Protein AF-A0A6M3J043-F1 (afdb_monomer_lite)

Sequence (141 aa):
MNHYVPLTMHSKKPVAVPRKKERVNFDDLYAERAALMDKMSITELRACREDLKSWIDNINDLSREQDIKPERKKYLSGLRKMVLNLLAYSKTRIREINKQVYCGTTTNQAIEFVRIAAEVLPHNTYQEIMGRVINRDDRTD

Foldseek 3Di:
DDDDDDDDPPPPDPDPDPPPDPDDDLVVVLVVVLVVLVPDDLVRLVVVLVVLVVVLVVLVVVLPDPPDDPVNNVVSVSVNVSSVVSNVSSVVSSVVVCCCQQPNDPDNVVNVCLVVCCVPPDPVVSCVVVVNDPPPPPDDD

pLDDT: mean 77.88, std 19.52, range [36.5, 97.31]

Radius of gyration: 30.69 Å; chains: 1; bounding box: 49×34×129 Å

Secondary structure (DSSP, 8-state):
--------------------PPPP-HHHHHHHHHHHHTT--HHHHHHHHHHHHHHHHHHHHHHH-TT--HHHHHHHHHHHHHHHHHHHHHHHHHHHHHHHHHH-SSS-HHHHHHHHHHHHS-HHHHHHHTT----TTS---

Organism: NCBI:txid1070528

Structure (mmCIF, N/CA/C/O backbone):
data_AF-A0A6M3J043-F1
#
_entry.id   AF-A0A6M3J043-F1
#
loop_
_atom_site.group_PDB
_atom_site.id
_atom_site.type_symbol
_atom_site.label_atom_id
_atom_site.label_alt_id
_atom_site.label_comp_id
_atom_site.label_asym_id
_atom_site.label_entity_id
_atom_site.label_seq_id
_atom_site.pdbx_PDB_ins_code
_atom_site.Cartn_x
_atom_site.Cartn_y
_atom_site.Cartn_z
_atom_site.occupancy
_atom_site.B_iso_or_equiv
_atom_site.auth_seq_id
_atom_site.auth_comp_id
_atom_site.auth_asym_id
_atom_site.auth_atom_id
_atom_site.pdbx_PDB_model_num
ATOM 1 N N . MET A 1 1 ? 12.940 -12.365 -78.844 1.00 39.31 1 MET A N 1
ATOM 2 C CA . MET A 1 1 ? 12.377 -11.203 -78.125 1.00 39.31 1 MET A CA 1
ATOM 3 C C . MET A 1 1 ? 11.190 -11.693 -77.312 1.00 39.31 1 MET A C 1
ATOM 5 O O . MET A 1 1 ? 10.336 -12.310 -77.920 1.00 39.31 1 MET A O 1
ATOM 9 N N . ASN A 1 2 ? 11.197 -11.429 -75.996 1.00 38.28 2 ASN A N 1
ATOM 10 C CA . ASN A 1 2 ? 10.034 -11.164 -75.122 1.00 38.28 2 ASN A CA 1
ATOM 11 C C . ASN A 1 2 ? 8.867 -12.185 -75.083 1.00 38.28 2 ASN A C 1
ATOM 13 O O . ASN A 1 2 ? 8.262 -12.467 -76.100 1.00 38.28 2 ASN A O 1
ATOM 17 N N . HIS A 1 3 ? 8.392 -12.723 -73.957 1.00 36.50 3 HIS A N 1
ATOM 18 C CA . HIS A 1 3 ? 8.689 -12.527 -72.540 1.00 36.50 3 HIS A CA 1
ATOM 19 C C . HIS A 1 3 ? 8.355 -13.813 -71.768 1.00 36.50 3 HIS A C 1
ATOM 21 O O . HIS A 1 3 ? 7.308 -14.426 -71.956 1.00 36.50 3 HIS A O 1
ATOM 27 N N . TYR A 1 4 ? 9.250 -14.160 -70.854 1.00 38.34 4 TYR A N 1
ATOM 28 C CA . TYR A 1 4 ? 9.025 -15.047 -69.721 1.00 38.34 4 TYR A CA 1
ATOM 29 C C . TYR A 1 4 ? 8.378 -14.219 -68.602 1.00 38.34 4 TYR A C 1
ATOM 31 O O . TYR A 1 4 ? 8.951 -13.180 -68.301 1.00 38.34 4 TYR A O 1
ATOM 39 N N . VAL A 1 5 ? 7.267 -14.658 -67.990 1.00 41.44 5 VAL A N 1
ATOM 40 C CA . VAL A 1 5 ? 7.036 -14.673 -66.522 1.00 41.44 5 VAL A CA 1
ATOM 41 C C . VAL A 1 5 ? 5.868 -15.640 -66.221 1.00 41.44 5 VAL A C 1
ATOM 43 O O . VAL A 1 5 ? 4.749 -15.388 -66.667 1.00 41.44 5 VAL A O 1
ATOM 46 N N . PRO A 1 6 ? 6.079 -16.724 -65.452 1.00 41.50 6 PRO A N 1
ATOM 47 C CA . PRO A 1 6 ? 5.005 -17.567 -64.939 1.00 41.50 6 PRO A CA 1
ATOM 48 C C . PRO A 1 6 ? 4.277 -16.904 -63.761 1.00 41.50 6 PRO A C 1
ATOM 50 O O . PRO A 1 6 ? 4.894 -16.300 -62.884 1.00 41.50 6 PRO A O 1
ATOM 53 N N . LEU A 1 7 ? 2.958 -17.099 -63.713 1.00 42.50 7 LEU A N 1
ATOM 54 C CA . LEU A 1 7 ? 2.098 -16.831 -62.562 1.00 42.50 7 LEU A CA 1
ATOM 55 C C . LEU A 1 7 ? 2.531 -17.678 -61.355 1.00 42.50 7 LEU A C 1
ATOM 57 O O . LEU A 1 7 ? 2.131 -18.831 -61.219 1.00 42.50 7 LEU A O 1
ATOM 61 N N . THR A 1 8 ? 3.283 -17.090 -60.428 1.00 39.59 8 THR A N 1
ATOM 62 C CA . THR A 1 8 ? 3.316 -17.555 -59.038 1.00 39.59 8 THR A CA 1
ATOM 63 C C . THR A 1 8 ? 2.587 -16.542 -58.168 1.00 39.59 8 THR A C 1
ATOM 65 O O . THR A 1 8 ? 3.145 -15.570 -57.661 1.00 39.59 8 THR A O 1
ATOM 68 N N . MET A 1 9 ? 1.287 -16.782 -57.978 1.00 44.47 9 MET A N 1
ATOM 69 C CA . MET A 1 9 ? 0.526 -16.163 -56.897 1.00 44.47 9 MET A CA 1
ATOM 70 C C . MET A 1 9 ? 0.997 -16.737 -55.558 1.00 44.47 9 MET A C 1
ATOM 72 O O . MET A 1 9 ? 0.334 -17.566 -54.939 1.00 44.47 9 MET A O 1
ATOM 76 N N . HIS A 1 10 ? 2.141 -16.269 -55.068 1.00 38.12 10 HIS A N 1
ATOM 77 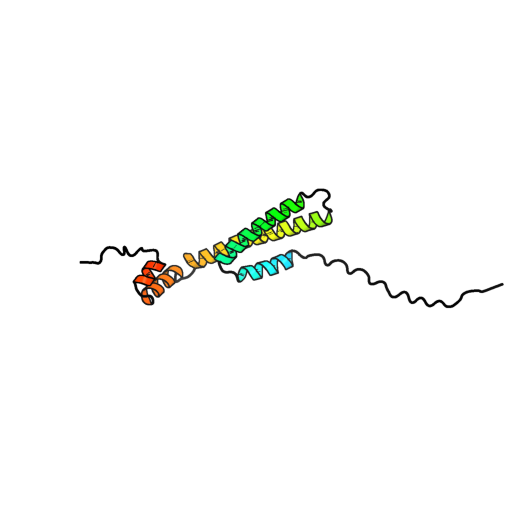C CA . HIS A 1 10 ? 2.402 -16.319 -53.639 1.00 38.12 10 HIS A CA 1
ATOM 78 C C . HIS A 1 10 ? 1.629 -15.175 -52.997 1.00 38.12 10 HIS A C 1
ATOM 80 O O . HIS A 1 10 ? 2.113 -14.050 -52.879 1.00 38.12 10 HIS A O 1
ATOM 86 N N . SER A 1 11 ? 0.393 -15.488 -52.600 1.00 44.19 11 SER A N 1
ATOM 87 C CA . SER A 1 11 ? -0.351 -14.723 -51.606 1.00 44.19 11 SER A CA 1
ATOM 88 C C . SER A 1 11 ? 0.530 -14.592 -50.365 1.00 44.19 11 SER A C 1
ATOM 90 O O . SER A 1 11 ? 0.613 -15.491 -49.524 1.00 44.19 11 SER A O 1
ATOM 92 N N . LYS A 1 12 ? 1.261 -13.478 -50.276 1.00 52.31 12 LYS A N 1
ATOM 93 C CA . LYS A 1 12 ? 1.876 -13.041 -49.032 1.00 52.31 12 LYS A CA 1
ATOM 94 C C . LYS A 1 12 ? 0.713 -12.672 -48.125 1.00 52.31 12 LYS A C 1
ATOM 96 O O . LYS A 1 12 ? 0.211 -11.552 -48.181 1.00 52.31 12 LYS A O 1
ATOM 101 N N . LYS A 1 13 ? 0.259 -13.635 -47.315 1.00 49.84 13 LYS A N 1
ATOM 102 C CA . LYS A 1 13 ? -0.559 -13.338 -46.138 1.00 49.84 13 LYS A CA 1
ATOM 103 C C . LYS A 1 13 ? 0.120 -12.168 -45.419 1.00 49.84 13 LYS A C 1
ATOM 105 O O . LYS A 1 13 ? 1.338 -12.241 -45.221 1.00 49.84 13 LYS A O 1
ATOM 110 N N . PRO A 1 14 ? -0.602 -11.094 -45.067 1.00 49.56 14 PRO A N 1
ATOM 111 C CA . PRO A 1 14 ? -0.014 -10.029 -44.279 1.00 49.56 14 PRO A CA 1
ATOM 112 C C . PRO A 1 14 ? 0.545 -10.660 -43.006 1.00 49.56 14 PRO A C 1
ATOM 114 O O . PRO A 1 14 ? -0.181 -11.283 -42.230 1.00 49.56 14 PRO A O 1
ATOM 117 N N . VAL A 1 15 ? 1.864 -10.563 -42.846 1.00 54.16 15 VAL A N 1
ATOM 118 C CA . VAL A 1 15 ? 2.550 -10.908 -41.605 1.00 54.16 15 VAL A CA 1
ATOM 119 C C . VAL A 1 15 ? 1.865 -10.087 -40.524 1.00 54.16 15 VAL A C 1
ATOM 121 O O . VAL A 1 15 ? 1.820 -8.860 -40.624 1.00 54.16 15 VAL A O 1
ATOM 124 N N . ALA A 1 16 ? 1.268 -10.763 -39.543 1.00 54.53 16 ALA A N 1
ATOM 125 C CA . ALA A 1 16 ? 0.658 -10.108 -38.401 1.00 54.53 16 ALA A CA 1
ATOM 126 C C . ALA A 1 16 ? 1.709 -9.179 -37.787 1.00 54.53 16 ALA A C 1
ATOM 128 O O . ALA A 1 16 ? 2.716 -9.637 -37.245 1.00 54.53 16 ALA A O 1
ATOM 129 N N . VAL A 1 17 ? 1.495 -7.871 -37.936 1.00 55.88 17 VAL A N 1
ATOM 130 C CA . VAL A 1 17 ? 2.309 -6.848 -37.286 1.00 55.88 17 VAL A CA 1
ATOM 131 C C . VAL A 1 17 ? 2.332 -7.214 -35.802 1.00 55.88 17 VAL A C 1
ATOM 133 O O . VAL A 1 17 ? 1.250 -7.372 -35.225 1.00 55.88 17 VAL A O 1
ATOM 136 N N . PRO A 1 18 ? 3.505 -7.407 -35.173 1.00 46.62 18 PRO A N 1
ATOM 137 C CA . PRO A 1 18 ? 3.549 -7.690 -33.750 1.00 46.62 18 PRO A CA 1
ATOM 138 C C . PRO A 1 18 ? 2.821 -6.548 -33.045 1.00 46.62 18 PRO A C 1
ATOM 140 O O . PRO A 1 18 ? 3.225 -5.387 -33.158 1.00 46.62 18 PRO A O 1
ATOM 143 N N . ARG A 1 19 ? 1.696 -6.871 -32.388 1.00 58.59 19 ARG A N 1
ATOM 144 C CA . ARG A 1 19 ? 0.912 -5.912 -31.604 1.00 58.59 19 ARG A CA 1
ATOM 145 C C . ARG A 1 19 ? 1.904 -5.180 -30.706 1.00 58.59 19 ARG A C 1
ATOM 147 O O . ARG A 1 19 ? 2.595 -5.825 -29.915 1.00 58.59 19 ARG A O 1
ATOM 154 N N . LYS A 1 20 ? 2.037 -3.858 -30.881 1.00 54.03 20 LYS A N 1
ATOM 155 C CA . LYS A 1 20 ? 2.834 -3.011 -29.984 1.00 54.03 20 LYS A CA 1
ATOM 156 C C . LYS A 1 20 ? 2.457 -3.414 -28.562 1.00 54.03 20 LYS A C 1
ATOM 158 O O . LYS A 1 20 ? 1.280 -3.328 -28.224 1.00 54.03 20 LYS A O 1
ATOM 163 N N . LYS A 1 21 ? 3.430 -3.889 -27.772 1.00 58.69 21 LYS A N 1
ATOM 164 C CA . LYS A 1 21 ? 3.227 -4.156 -26.344 1.00 58.69 21 LYS A CA 1
ATOM 165 C C . LYS A 1 21 ? 2.548 -2.929 -25.747 1.00 58.69 21 LYS A C 1
ATOM 167 O O . LYS A 1 21 ? 3.084 -1.822 -25.853 1.00 58.69 21 LYS A O 1
ATOM 172 N N . GLU A 1 22 ? 1.350 -3.135 -25.221 1.00 65.31 22 GLU A N 1
ATOM 173 C CA . GLU A 1 22 ? 0.534 -2.089 -24.626 1.00 65.31 22 GLU A CA 1
ATOM 174 C C . GLU A 1 22 ? 1.355 -1.411 -23.527 1.00 65.31 22 GLU A C 1
ATOM 176 O O . GLU A 1 22 ? 1.998 -2.072 -22.705 1.00 65.31 22 GLU A O 1
ATOM 181 N N . ARG A 1 23 ? 1.462 -0.081 -23.596 1.00 70.31 23 ARG A N 1
ATOM 182 C CA . ARG A 1 23 ? 2.231 0.671 -22.606 1.00 70.31 23 ARG A CA 1
ATOM 183 C C . ARG A 1 23 ? 1.469 0.588 -21.293 1.00 70.31 23 ARG A C 1
ATOM 185 O O . ARG A 1 23 ? 0.308 0.965 -21.246 1.00 70.31 23 ARG A O 1
ATOM 192 N N . VAL A 1 24 ? 2.137 0.123 -20.243 1.00 80.06 24 VAL A N 1
ATOM 193 C CA . VAL A 1 24 ? 1.551 0.079 -18.903 1.00 80.06 24 VAL A CA 1
ATOM 194 C C . VAL A 1 24 ? 1.211 1.501 -18.464 1.00 80.06 24 VAL A C 1
ATOM 196 O O . VAL A 1 24 ? 2.104 2.350 -18.383 1.00 80.06 24 VAL A O 1
ATOM 199 N N . ASN A 1 25 ? -0.070 1.750 -18.197 1.00 91.44 25 ASN A N 1
ATOM 200 C CA . ASN A 1 25 ? -0.527 2.977 -17.568 1.00 91.44 25 ASN A CA 1
ATOM 201 C C . ASN A 1 25 ? -0.481 2.804 -16.045 1.00 91.44 25 ASN A C 1
ATOM 203 O O . ASN A 1 25 ? -1.242 2.029 -15.470 1.00 91.44 25 ASN A O 1
ATOM 207 N N . PHE A 1 26 ? 0.451 3.497 -15.393 1.00 91.31 26 PHE A N 1
ATOM 208 C CA . PHE A 1 26 ? 0.630 3.401 -13.945 1.00 91.31 26 PHE A CA 1
ATOM 209 C C . PHE A 1 26 ? -0.476 4.103 -13.154 1.00 91.31 26 PHE A C 1
ATOM 211 O O . PHE A 1 26 ? -0.676 3.754 -11.994 1.00 91.31 26 PHE A O 1
ATOM 218 N N . ASP A 1 27 ? -1.191 5.048 -13.765 1.00 91.00 27 ASP A N 1
ATOM 219 C CA . ASP A 1 27 ? -2.293 5.748 -13.105 1.00 91.00 27 ASP A CA 1
ATOM 220 C C . ASP A 1 27 ? -3.518 4.830 -12.989 1.00 91.00 27 ASP A C 1
ATOM 222 O O . ASP A 1 27 ? -4.116 4.741 -11.918 1.00 91.00 27 ASP A O 1
ATOM 226 N N . ASP A 1 28 ? -3.816 4.056 -14.037 1.00 92.06 28 ASP A N 1
ATOM 227 C CA . ASP A 1 28 ? -4.890 3.052 -14.014 1.00 92.06 28 ASP A CA 1
ATOM 228 C C . ASP A 1 28 ? -4.578 1.939 -13.003 1.00 92.06 28 ASP A C 1
ATOM 230 O O . ASP A 1 28 ? -5.420 1.567 -12.188 1.00 92.06 28 ASP A O 1
ATOM 234 N N . LEU A 1 29 ? -3.328 1.464 -12.997 1.00 91.62 29 LEU A N 1
ATOM 235 C CA . LEU A 1 29 ? -2.842 0.464 -12.041 1.00 91.62 29 LEU A CA 1
ATOM 236 C C . LEU A 1 29 ? -2.910 0.967 -10.595 1.00 91.62 29 LEU A C 1
ATOM 238 O O . LEU A 1 29 ? -3.270 0.215 -9.689 1.00 91.62 29 LEU A O 1
ATOM 242 N N . TYR A 1 30 ? -2.573 2.239 -10.370 1.00 94.06 30 TYR A N 1
ATOM 243 C CA . TYR A 1 30 ? -2.740 2.876 -9.069 1.00 94.06 30 TYR A CA 1
ATOM 244 C C . TYR A 1 30 ? -4.217 2.915 -8.667 1.00 94.06 30 TYR A C 1
ATOM 246 O O . TYR A 1 30 ? -4.541 2.510 -7.553 1.00 94.06 30 TYR A O 1
ATOM 254 N N . ALA A 1 31 ? -5.103 3.365 -9.560 1.00 94.62 31 ALA A N 1
ATOM 255 C CA . ALA A 1 31 ? -6.530 3.494 -9.283 1.00 94.62 31 ALA A CA 1
ATOM 256 C C . ALA A 1 31 ? -7.176 2.142 -8.944 1.00 94.62 31 ALA A C 1
ATOM 258 O O . ALA A 1 31 ? -7.905 2.038 -7.958 1.00 94.62 31 ALA A O 1
ATOM 259 N N . GLU A 1 32 ? -6.853 1.092 -9.701 1.00 94.25 32 GLU A N 1
ATOM 260 C CA . GLU A 1 32 ? -7.317 -0.272 -9.436 1.00 94.25 32 GLU A CA 1
ATOM 261 C C . GLU A 1 32 ? -6.878 -0.753 -8.045 1.00 94.25 32 GLU A C 1
ATOM 263 O O . GLU A 1 32 ? -7.684 -1.247 -7.254 1.00 94.25 32 GLU A O 1
ATOM 268 N N . ARG A 1 33 ? -5.596 -0.567 -7.709 1.00 93.38 33 ARG A N 1
ATOM 269 C CA . ARG A 1 33 ? -5.046 -0.992 -6.415 1.00 93.38 33 ARG A CA 1
ATOM 270 C C . ARG A 1 33 ? -5.607 -0.180 -5.254 1.00 93.38 33 ARG A C 1
ATOM 272 O O . ARG A 1 33 ? -5.936 -0.768 -4.228 1.00 93.38 33 ARG A O 1
ATOM 279 N N . ALA A 1 34 ? -5.765 1.130 -5.417 1.00 94.38 34 ALA A N 1
ATOM 280 C CA . ALA A 1 34 ? -6.394 1.988 -4.419 1.00 94.38 34 ALA A CA 1
ATOM 281 C C . ALA A 1 34 ? -7.843 1.547 -4.145 1.00 94.38 34 ALA A C 1
ATOM 283 O O . ALA A 1 34 ? -8.212 1.364 -2.988 1.00 94.38 34 ALA A O 1
ATOM 284 N N . ALA A 1 35 ? -8.617 1.244 -5.192 1.00 95.25 35 ALA A N 1
ATOM 285 C CA . ALA A 1 35 ? -9.992 0.763 -5.055 1.00 95.25 35 ALA A CA 1
ATOM 286 C C . ALA A 1 35 ? -10.100 -0.597 -4.337 1.00 95.25 35 ALA A C 1
ATOM 288 O O . ALA A 1 35 ? -11.102 -0.874 -3.675 1.00 95.25 35 ALA A O 1
ATOM 289 N N . LEU A 1 36 ? -9.086 -1.463 -4.458 1.00 94.56 36 LEU A N 1
ATOM 290 C CA . LEU A 1 36 ? -9.000 -2.694 -3.666 1.00 94.56 36 LEU A CA 1
ATOM 291 C C . LEU A 1 36 ? -8.689 -2.392 -2.198 1.00 94.56 36 LEU A C 1
ATOM 293 O O . LEU A 1 36 ? -9.321 -2.957 -1.310 1.00 94.56 36 LEU A O 1
ATOM 297 N N . MET A 1 37 ? -7.749 -1.483 -1.944 1.00 94.62 37 MET A N 1
ATOM 298 C CA . MET A 1 37 ? -7.365 -1.073 -0.592 1.00 94.62 37 MET A CA 1
ATOM 299 C C . MET A 1 37 ? -8.502 -0.386 0.167 1.00 94.62 37 MET A C 1
ATOM 301 O O . MET A 1 37 ? -8.622 -0.571 1.374 1.00 94.62 37 MET A O 1
ATOM 305 N N . ASP A 1 38 ? -9.374 0.350 -0.522 1.00 93.38 38 ASP A N 1
ATOM 306 C CA . ASP A 1 38 ? -10.564 0.960 0.081 1.00 93.38 38 ASP A CA 1
ATOM 307 C C . ASP A 1 38 ? -11.533 -0.057 0.696 1.00 93.38 38 ASP A C 1
ATOM 309 O O . ASP A 1 38 ? -12.293 0.282 1.604 1.00 93.38 38 ASP A O 1
ATOM 313 N N . LYS A 1 39 ? -11.493 -1.307 0.225 1.00 93.62 39 LYS A N 1
ATOM 314 C CA . LYS A 1 39 ? -12.342 -2.406 0.702 1.00 93.62 39 LYS A CA 1
ATOM 315 C C . LYS A 1 39 ? -11.680 -3.247 1.796 1.00 93.62 39 LYS A C 1
ATOM 317 O O . LYS A 1 39 ? -12.318 -4.161 2.308 1.00 93.62 39 LYS A O 1
ATOM 322 N N . MET A 1 40 ? -10.422 -2.969 2.137 1.00 91.69 40 MET A N 1
ATOM 323 C CA . MET A 1 40 ? -9.662 -3.731 3.126 1.00 91.69 40 MET A CA 1
ATOM 324 C C . MET A 1 40 ? -9.954 -3.261 4.554 1.00 91.69 40 MET A C 1
ATOM 326 O O . MET A 1 40 ? -10.088 -2.069 4.837 1.00 91.69 40 MET A O 1
ATOM 330 N N . SER A 1 41 ? -9.971 -4.212 5.481 1.00 89.12 41 SER A N 1
ATOM 331 C CA . SER A 1 41 ? -9.927 -3.957 6.920 1.00 89.12 41 SER A CA 1
ATOM 332 C C . SER A 1 41 ? -8.576 -3.371 7.356 1.00 89.12 41 SER A C 1
ATOM 334 O O . SER A 1 41 ? -7.582 -3.388 6.627 1.00 89.12 41 SER A O 1
ATOM 336 N N . ILE A 1 42 ? -8.498 -2.857 8.589 1.00 89.56 42 ILE A N 1
ATOM 337 C CA . ILE A 1 42 ? -7.258 -2.256 9.104 1.00 89.56 42 ILE A CA 1
ATOM 338 C C . ILE A 1 42 ? -6.101 -3.261 9.208 1.00 89.56 42 ILE A C 1
ATOM 340 O O . ILE A 1 42 ? -4.945 -2.891 9.000 1.00 89.56 42 ILE A O 1
ATOM 344 N N . THR A 1 43 ? -6.393 -4.520 9.534 1.00 89.56 43 THR A N 1
ATOM 345 C CA . THR A 1 43 ? -5.403 -5.600 9.614 1.00 89.56 43 THR A CA 1
ATOM 346 C C . THR A 1 43 ? -4.875 -5.944 8.226 1.00 89.56 43 THR A C 1
ATOM 348 O O . THR A 1 43 ? -3.660 -6.005 8.040 1.00 89.56 43 THR A O 1
ATOM 351 N N . GLU A 1 44 ? -5.762 -6.054 7.237 1.00 91.31 44 GLU A N 1
ATOM 352 C CA . GLU A 1 44 ? -5.396 -6.269 5.832 1.00 91.31 44 GLU A CA 1
ATOM 353 C C . GLU A 1 44 ? -4.584 -5.097 5.268 1.00 91.31 44 GLU A C 1
ATOM 355 O O . GLU A 1 44 ? -3.564 -5.315 4.620 1.00 91.31 44 GLU A O 1
ATOM 360 N N . LEU A 1 45 ? -4.949 -3.848 5.583 1.00 91.88 45 LEU A N 1
ATOM 361 C CA . LEU A 1 45 ? -4.181 -2.665 5.178 1.00 91.88 45 LEU A CA 1
ATOM 362 C C . LEU A 1 45 ? -2.764 -2.652 5.762 1.00 91.88 45 LEU A C 1
ATOM 364 O O . LEU A 1 45 ? -1.833 -2.186 5.101 1.00 91.88 45 LEU A O 1
ATOM 368 N N . ARG A 1 46 ? -2.578 -3.146 6.993 1.00 92.19 46 ARG A N 1
ATOM 369 C CA . ARG A 1 46 ? -1.246 -3.270 7.608 1.00 92.19 46 ARG A CA 1
ATOM 370 C C . ARG A 1 46 ? -0.412 -4.342 6.914 1.00 92.19 46 ARG A C 1
ATOM 372 O O . ARG A 1 46 ? 0.737 -4.062 6.594 1.00 92.19 46 ARG A O 1
ATOM 379 N N . ALA A 1 47 ? -0.990 -5.511 6.640 1.00 93.25 47 ALA A N 1
ATOM 380 C CA . ALA A 1 47 ? -0.313 -6.569 5.889 1.00 93.25 47 ALA A CA 1
ATOM 381 C C . ALA A 1 47 ? 0.072 -6.091 4.479 1.00 93.25 47 ALA A C 1
ATOM 383 O O . ALA A 1 47 ? 1.246 -6.096 4.122 1.00 93.25 47 ALA A O 1
ATOM 384 N N . CYS A 1 48 ? -0.889 -5.522 3.742 1.00 94.88 48 CYS A N 1
ATOM 385 C CA . CYS A 1 48 ? -0.669 -4.947 2.416 1.00 94.88 48 CYS A CA 1
ATOM 386 C C . CYS A 1 48 ? 0.437 -3.881 2.429 1.00 94.88 48 CYS A C 1
ATOM 388 O O . CYS A 1 48 ? 1.242 -3.788 1.504 1.00 94.88 48 CYS A O 1
ATOM 390 N N . ARG A 1 49 ? 0.525 -3.072 3.491 1.00 95.56 49 ARG A N 1
ATOM 391 C CA . ARG A 1 49 ? 1.600 -2.089 3.643 1.00 95.56 49 ARG A CA 1
ATOM 392 C C . ARG A 1 49 ? 2.980 -2.742 3.745 1.00 95.56 49 ARG A C 1
ATOM 394 O O . ARG A 1 49 ? 3.916 -2.191 3.169 1.00 95.56 49 ARG A O 1
ATOM 401 N N . GLU A 1 50 ? 3.127 -3.847 4.469 1.00 96.12 50 GLU A N 1
ATOM 402 C CA . GLU A 1 50 ? 4.402 -4.573 4.534 1.00 96.12 50 GLU A CA 1
ATOM 403 C C . GLU A 1 50 ? 4.747 -5.213 3.181 1.00 96.12 50 GLU A C 1
ATOM 405 O O . GLU A 1 50 ? 5.882 -5.075 2.722 1.00 96.12 50 GLU A O 1
ATOM 410 N N . ASP A 1 51 ? 3.758 -5.764 2.472 1.00 95.50 51 ASP A N 1
ATOM 411 C CA . ASP A 1 51 ? 3.950 -6.297 1.116 1.00 95.50 51 ASP A CA 1
ATOM 412 C C . ASP A 1 51 ? 4.431 -5.213 0.140 1.00 95.50 51 ASP A C 1
ATOM 414 O O . ASP A 1 51 ? 5.367 -5.418 -0.633 1.00 95.50 51 ASP A O 1
ATOM 418 N N . LEU A 1 52 ? 3.837 -4.016 0.200 1.00 96.25 52 LEU A N 1
ATOM 419 C CA . LEU A 1 52 ? 4.247 -2.877 -0.624 1.00 96.25 52 LEU A CA 1
ATOM 420 C C . LEU A 1 52 ? 5.685 -2.427 -0.314 1.00 96.25 52 LEU A C 1
ATOM 422 O O . LEU A 1 52 ? 6.399 -2.025 -1.233 1.00 96.25 52 LEU A O 1
ATOM 426 N N . LYS A 1 53 ? 6.136 -2.492 0.948 1.00 95.69 53 LYS A N 1
ATOM 427 C CA . LYS A 1 53 ? 7.540 -2.200 1.298 1.00 95.69 53 LYS A CA 1
ATOM 428 C C . LYS A 1 53 ? 8.480 -3.246 0.708 1.00 95.69 53 LYS A C 1
ATOM 430 O O . LYS A 1 53 ? 9.431 -2.870 0.030 1.00 95.69 53 LYS A O 1
ATOM 435 N N . SER A 1 54 ? 8.167 -4.530 0.890 1.00 95.88 54 SER A N 1
ATOM 436 C CA . SER A 1 54 ? 8.944 -5.624 0.298 1.00 95.88 54 SER A CA 1
ATOM 437 C C . SER A 1 54 ? 9.018 -5.490 -1.226 1.00 95.88 54 SER A C 1
ATOM 439 O O . SER A 1 54 ? 10.072 -5.679 -1.832 1.00 95.88 54 SER A O 1
ATOM 441 N N . TRP A 1 55 ? 7.925 -5.064 -1.864 1.00 95.75 55 TRP A N 1
ATOM 442 C CA . TRP A 1 55 ? 7.921 -4.809 -3.298 1.00 95.75 55 TRP A CA 1
ATOM 443 C C . TRP A 1 55 ? 8.856 -3.659 -3.697 1.00 95.75 55 TRP A C 1
ATOM 445 O O . TRP A 1 55 ? 9.541 -3.762 -4.713 1.00 95.75 55 TRP A O 1
ATOM 455 N N . ILE A 1 56 ? 8.947 -2.584 -2.908 1.00 95.81 56 ILE A N 1
ATOM 456 C CA . ILE A 1 56 ? 9.931 -1.518 -3.154 1.00 95.81 56 ILE A CA 1
ATOM 457 C C . ILE A 1 56 ? 11.356 -2.050 -3.085 1.00 95.81 56 ILE A C 1
ATOM 459 O O . ILE A 1 56 ? 12.158 -1.702 -3.953 1.00 95.81 56 ILE A O 1
ATOM 463 N N . ASP A 1 57 ? 11.666 -2.874 -2.089 1.00 94.75 57 ASP A N 1
ATOM 464 C CA . ASP A 1 57 ? 13.002 -3.448 -1.934 1.00 94.75 57 ASP A CA 1
ATOM 465 C C . ASP A 1 57 ? 13.356 -4.313 -3.148 1.00 94.75 57 ASP A C 1
ATOM 467 O O . ASP A 1 57 ? 14.370 -4.064 -3.801 1.00 94.75 57 ASP A O 1
ATOM 471 N N . ASN A 1 58 ? 12.431 -5.176 -3.575 1.00 95.88 58 ASN A N 1
ATOM 472 C CA . ASN A 1 58 ? 12.574 -5.950 -4.808 1.00 95.88 58 ASN A CA 1
ATOM 473 C C . ASN A 1 58 ? 12.791 -5.050 -6.037 1.00 95.88 58 ASN A C 1
ATOM 475 O O . ASN A 1 58 ? 13.668 -5.311 -6.856 1.00 95.88 58 ASN A O 1
ATOM 479 N N . ILE A 1 59 ? 12.032 -3.958 -6.189 1.00 94.75 59 ILE A N 1
ATOM 480 C CA . ILE A 1 59 ? 12.218 -3.021 -7.311 1.00 94.75 59 ILE A CA 1
ATOM 481 C C . ILE A 1 59 ? 13.602 -2.361 -7.261 1.00 94.75 59 ILE A C 1
ATOM 483 O O . ILE A 1 59 ? 14.218 -2.154 -8.312 1.00 94.75 59 ILE A O 1
ATOM 487 N N . ASN A 1 60 ? 14.091 -2.010 -6.070 1.00 93.94 60 ASN A N 1
ATOM 488 C CA . ASN A 1 60 ? 15.409 -1.405 -5.897 1.00 93.94 60 ASN A CA 1
ATOM 489 C C . ASN A 1 60 ? 16.519 -2.389 -6.289 1.00 93.94 60 ASN A C 1
ATOM 491 O O . ASN A 1 60 ? 17.453 -1.985 -6.981 1.00 93.94 60 ASN A O 1
ATOM 495 N N . ASP A 1 61 ? 16.390 -3.662 -5.919 1.00 94.50 61 ASP A N 1
ATOM 496 C CA . ASP A 1 61 ? 17.355 -4.702 -6.276 1.00 94.50 61 ASP A CA 1
ATOM 497 C C . ASP A 1 61 ? 17.362 -4.972 -7.783 1.00 94.50 61 ASP A C 1
ATOM 499 O O . ASP A 1 61 ? 18.419 -4.913 -8.413 1.00 94.50 61 ASP A O 1
ATOM 503 N N . LEU A 1 62 ? 16.184 -5.103 -8.404 1.00 93.62 62 LEU A N 1
ATOM 504 C CA . LEU A 1 62 ? 16.062 -5.215 -9.864 1.00 93.62 62 LEU A CA 1
ATOM 505 C C . LEU A 1 62 ? 16.639 -3.986 -10.589 1.00 93.62 62 LEU A C 1
ATOM 507 O O . LEU A 1 62 ? 17.143 -4.093 -11.703 1.00 93.62 62 LEU A O 1
ATOM 511 N N . SER A 1 63 ? 16.573 -2.802 -9.974 1.00 91.19 63 SER A N 1
ATOM 512 C CA . SER A 1 63 ? 17.116 -1.563 -10.550 1.00 91.19 63 SER A CA 1
ATOM 513 C C . SER A 1 63 ? 18.645 -1.479 -10.486 1.00 91.19 63 SER A C 1
ATOM 515 O O . SER A 1 63 ? 19.224 -0.634 -11.174 1.00 91.19 63 SER A O 1
ATOM 517 N N . ARG A 1 64 ? 19.286 -2.317 -9.662 1.00 92.81 64 ARG A N 1
ATOM 518 C CA . ARG A 1 64 ? 20.747 -2.421 -9.510 1.00 92.81 64 ARG A CA 1
ATOM 519 C C . ARG A 1 64 ? 21.369 -3.509 -10.386 1.00 92.81 64 ARG A C 1
ATOM 521 O O . ARG A 1 64 ? 22.593 -3.584 -10.437 1.00 92.81 64 ARG A O 1
ATOM 528 N N . GLU A 1 65 ? 20.559 -4.330 -11.059 1.00 93.06 65 GLU A N 1
ATOM 529 C CA . GLU A 1 65 ? 21.049 -5.348 -11.994 1.00 93.06 65 GLU A CA 1
ATOM 530 C C . GLU A 1 65 ? 22.011 -4.739 -13.029 1.00 93.06 65 GLU A C 1
ATOM 532 O O . GLU A 1 65 ? 21.747 -3.678 -13.610 1.00 93.06 65 GLU A O 1
ATOM 537 N N . GLN A 1 66 ? 23.126 -5.434 -13.272 1.00 85.94 66 GLN A N 1
ATOM 538 C CA . GLN A 1 66 ? 24.045 -5.090 -14.353 1.00 85.94 66 GLN A CA 1
ATOM 539 C C . GLN A 1 66 ? 23.353 -5.289 -15.710 1.00 85.94 66 GLN A C 1
ATOM 541 O O . GLN A 1 66 ? 22.465 -6.128 -15.854 1.00 85.94 66 GLN A O 1
ATOM 546 N N . ASP A 1 67 ? 23.725 -4.471 -16.696 1.00 91.62 67 ASP A N 1
ATOM 547 C CA . ASP A 1 67 ? 23.201 -4.526 -18.070 1.00 91.62 67 ASP A CA 1
ATOM 548 C C . ASP A 1 67 ? 21.675 -4.368 -18.208 1.00 91.62 67 ASP A C 1
ATOM 550 O O . ASP A 1 67 ? 21.048 -4.811 -19.179 1.00 91.62 67 ASP A O 1
ATOM 554 N N . ILE A 1 68 ? 21.045 -3.667 -17.261 1.00 92.44 68 ILE A N 1
ATOM 555 C CA . ILE A 1 68 ? 19.621 -3.360 -17.354 1.00 92.44 68 ILE A CA 1
ATOM 556 C C . ILE A 1 68 ? 19.313 -2.452 -18.555 1.00 92.44 68 ILE A C 1
ATOM 558 O O . ILE A 1 68 ? 19.810 -1.330 -18.687 1.00 92.44 68 ILE A O 1
ATOM 562 N N . LYS A 1 69 ? 18.402 -2.914 -19.419 1.00 93.31 69 LYS A N 1
ATOM 563 C CA . LYS A 1 69 ? 17.928 -2.131 -20.568 1.00 93.31 69 LYS A CA 1
ATOM 564 C C . LYS A 1 69 ? 17.280 -0.812 -20.115 1.00 93.31 69 LYS A C 1
ATOM 566 O O . LYS A 1 69 ? 16.485 -0.828 -19.166 1.00 93.31 69 LYS A O 1
ATOM 571 N N . PRO A 1 70 ? 17.499 0.312 -20.826 1.00 91.00 70 PRO A N 1
ATOM 572 C CA . PRO A 1 70 ? 16.910 1.607 -20.475 1.00 91.00 70 PRO A CA 1
ATOM 573 C C . PRO A 1 70 ? 15.383 1.580 -20.326 1.00 91.00 70 PRO A C 1
ATOM 575 O O . PRO A 1 70 ? 14.837 2.210 -19.420 1.00 91.00 70 PRO A O 1
ATOM 578 N N . GLU A 1 71 ? 14.677 0.814 -21.165 1.00 90.00 71 GLU A N 1
ATOM 579 C CA . GLU A 1 71 ? 13.214 0.701 -21.084 1.00 90.00 71 GLU A CA 1
ATOM 580 C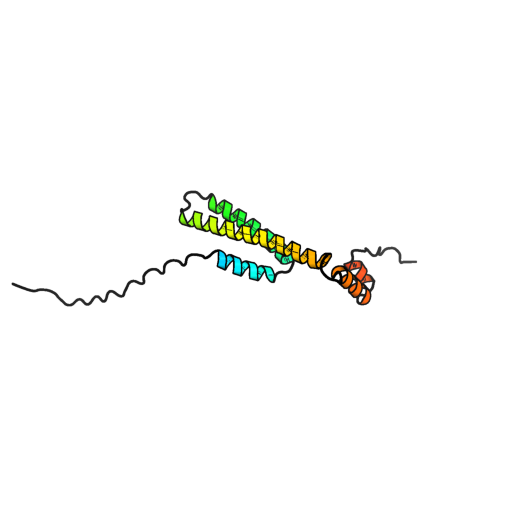 C . GLU A 1 71 ? 12.766 -0.006 -19.804 1.00 90.00 71 GLU A C 1
ATOM 582 O O . GLU A 1 71 ? 11.806 0.429 -19.166 1.00 90.00 71 GLU A O 1
ATOM 587 N N . ARG A 1 72 ? 13.489 -1.056 -19.388 1.00 91.56 72 ARG A N 1
ATOM 588 C CA . ARG A 1 72 ? 13.224 -1.766 -18.129 1.00 91.56 72 ARG A CA 1
ATOM 589 C C . ARG A 1 72 ? 13.495 -0.851 -16.941 1.00 91.56 72 ARG A C 1
ATOM 591 O O . ARG A 1 72 ? 12.666 -0.776 -16.042 1.00 91.56 72 ARG A O 1
ATOM 598 N N . LYS A 1 73 ? 14.583 -0.077 -16.972 1.00 92.38 73 LYS A N 1
ATOM 599 C CA . LYS A 1 73 ? 14.890 0.918 -15.933 1.00 92.38 73 LYS A CA 1
ATOM 600 C C . LYS A 1 73 ? 13.803 1.995 -15.828 1.00 92.38 73 LYS A C 1
ATOM 602 O O . LYS A 1 73 ? 13.389 2.353 -14.727 1.00 92.38 73 LYS A O 1
ATOM 607 N N . LYS A 1 74 ? 13.284 2.476 -16.964 1.00 91.81 74 LYS 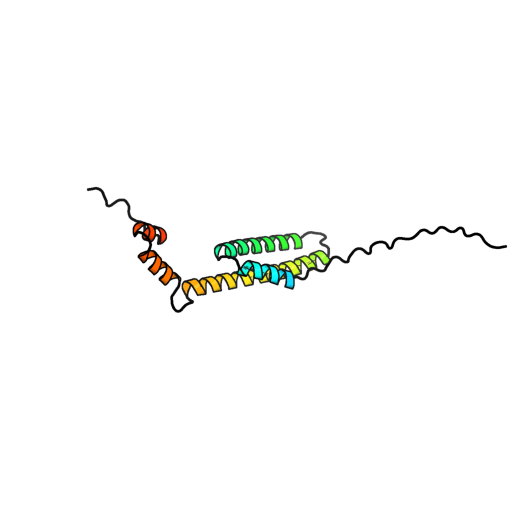A N 1
ATOM 608 C CA . LYS A 1 74 ? 12.161 3.428 -17.002 1.00 91.81 74 LYS A CA 1
ATOM 609 C C . LYS A 1 74 ? 10.877 2.818 -16.436 1.00 91.81 74 LYS A C 1
ATOM 611 O O . LYS A 1 74 ? 10.190 3.479 -15.660 1.00 91.81 74 LYS A O 1
ATOM 616 N N . TYR A 1 75 ? 10.576 1.570 -16.791 1.00 93.00 75 TYR A N 1
ATOM 617 C CA . TYR A 1 75 ? 9.437 0.833 -16.246 1.00 93.00 75 TYR A CA 1
ATOM 618 C C . TYR A 1 75 ? 9.543 0.669 -14.723 1.00 93.00 75 TYR A C 1
ATOM 620 O O . TYR A 1 75 ? 8.611 1.037 -14.015 1.00 93.00 75 TYR A O 1
ATOM 628 N N . LEU A 1 76 ? 10.690 0.207 -14.213 1.00 94.38 76 LEU A N 1
ATOM 629 C CA . LEU A 1 76 ? 10.926 0.045 -12.773 1.00 94.38 76 LEU A CA 1
ATOM 630 C C . LEU A 1 76 ? 10.826 1.376 -12.019 1.00 94.38 76 LEU A C 1
ATOM 632 O O . LEU A 1 76 ? 10.269 1.417 -10.928 1.00 94.38 76 LEU A O 1
ATOM 636 N N . SER A 1 77 ? 11.292 2.478 -12.613 1.00 94.19 77 SER A N 1
ATOM 637 C CA . SER A 1 77 ? 11.131 3.820 -12.039 1.00 94.19 77 SER A CA 1
ATOM 638 C C . SER A 1 77 ? 9.655 4.231 -11.917 1.00 94.19 77 SER A C 1
ATOM 640 O O . SER A 1 77 ? 9.229 4.712 -10.864 1.00 94.19 77 SER A O 1
ATOM 642 N N . GLY A 1 78 ? 8.853 3.987 -12.961 1.00 93.44 78 GLY A N 1
ATOM 643 C CA . GLY A 1 78 ? 7.405 4.222 -12.930 1.00 93.44 78 GLY A CA 1
ATOM 644 C C . GLY A 1 78 ? 6.699 3.353 -11.889 1.00 93.44 78 GLY A C 1
ATOM 645 O O . GLY A 1 78 ? 5.931 3.865 -11.073 1.00 93.44 78 GLY A O 1
ATOM 646 N N . LEU A 1 79 ? 7.048 2.066 -11.843 1.00 94.88 79 LEU A N 1
ATOM 647 C CA . LEU A 1 79 ? 6.513 1.121 -10.870 1.00 94.88 79 LEU A CA 1
ATOM 648 C C . LEU A 1 79 ? 6.859 1.542 -9.436 1.00 94.88 79 LEU A C 1
ATOM 650 O O . LEU A 1 79 ? 5.974 1.610 -8.591 1.00 94.88 79 LEU A O 1
ATOM 654 N N . ARG A 1 80 ? 8.114 1.928 -9.172 1.00 96.25 80 ARG A N 1
ATOM 655 C CA . ARG A 1 80 ? 8.561 2.435 -7.865 1.00 96.25 80 ARG A CA 1
ATOM 656 C C . ARG A 1 80 ? 7.742 3.641 -7.418 1.00 96.25 80 ARG A C 1
ATOM 658 O O . ARG A 1 80 ? 7.312 3.693 -6.269 1.00 96.25 80 ARG A O 1
ATOM 665 N N . LYS A 1 81 ? 7.511 4.603 -8.317 1.00 96.38 81 LYS A N 1
ATOM 666 C CA . LYS A 1 81 ? 6.698 5.791 -8.022 1.00 96.38 81 LYS A CA 1
ATOM 667 C C . LYS A 1 81 ? 5.259 5.407 -7.664 1.00 96.38 81 LYS A C 1
ATOM 669 O O . LYS A 1 81 ? 4.728 5.907 -6.677 1.00 96.38 81 LYS A O 1
ATOM 674 N N . MET A 1 82 ? 4.654 4.494 -8.420 1.00 96.31 82 MET A N 1
ATOM 675 C CA . MET A 1 82 ? 3.304 3.997 -8.147 1.00 96.31 82 MET A CA 1
ATOM 676 C C . MET A 1 82 ? 3.222 3.267 -6.793 1.00 96.31 82 MET A C 1
ATOM 678 O O . MET A 1 82 ? 2.332 3.569 -6.001 1.00 96.31 82 MET A O 1
ATOM 682 N N . VAL A 1 83 ? 4.169 2.375 -6.470 1.00 96.38 83 VAL A N 1
ATOM 683 C CA . VAL A 1 83 ? 4.186 1.666 -5.172 1.00 96.38 83 VAL A CA 1
ATOM 684 C C . VAL A 1 83 ? 4.379 2.642 -4.004 1.00 96.38 83 VAL A C 1
ATOM 686 O O . VAL A 1 83 ? 3.698 2.527 -2.986 1.00 96.38 83 VAL A O 1
ATOM 689 N N . LEU A 1 84 ? 5.246 3.653 -4.148 1.00 97.12 84 LEU A N 1
ATOM 690 C CA . LEU A 1 84 ? 5.414 4.710 -3.142 1.00 97.12 84 LEU A CA 1
ATOM 691 C C . LEU A 1 84 ? 4.118 5.496 -2.904 1.00 97.12 84 LEU A C 1
ATOM 693 O O . LEU A 1 84 ? 3.783 5.787 -1.753 1.00 97.12 84 LEU A O 1
ATOM 697 N N . ASN A 1 85 ? 3.366 5.794 -3.966 1.00 97.31 85 ASN A N 1
ATOM 698 C CA . ASN A 1 85 ? 2.060 6.438 -3.843 1.00 97.31 85 ASN A CA 1
ATOM 699 C C . ASN A 1 85 ? 1.059 5.539 -3.100 1.00 97.31 85 ASN A C 1
ATOM 701 O O . ASN A 1 85 ? 0.376 6.023 -2.199 1.00 97.31 85 ASN A O 1
ATOM 705 N N . LEU A 1 86 ? 1.016 4.233 -3.393 1.00 96.94 86 LEU A N 1
ATOM 706 C CA . LEU A 1 86 ? 0.172 3.275 -2.660 1.00 96.94 86 LEU A CA 1
ATOM 707 C C . LEU A 1 86 ? 0.576 3.154 -1.181 1.00 96.94 86 LEU A C 1
ATOM 709 O O . LEU A 1 86 ? -0.288 3.053 -0.311 1.00 96.94 86 LEU A O 1
ATOM 713 N N . LEU A 1 87 ? 1.870 3.234 -0.853 1.00 96.75 87 LEU A N 1
ATOM 714 C CA . LEU A 1 87 ? 2.330 3.301 0.539 1.00 96.75 87 LEU A CA 1
ATOM 715 C C . LEU A 1 87 ? 1.887 4.583 1.245 1.00 96.75 87 LEU A C 1
ATOM 717 O O . LEU A 1 87 ? 1.549 4.547 2.430 1.00 96.75 87 LEU A O 1
ATOM 721 N N . ALA A 1 88 ? 1.929 5.731 0.574 1.00 96.88 88 ALA A N 1
ATOM 722 C CA . ALA A 1 88 ? 1.424 6.970 1.158 1.00 96.88 88 ALA A CA 1
ATOM 723 C C . ALA A 1 88 ? -0.089 6.866 1.401 1.00 96.88 88 ALA A C 1
ATOM 725 O O . ALA A 1 88 ? -0.566 7.162 2.497 1.00 96.88 88 ALA A O 1
ATOM 726 N N . TYR A 1 89 ? -0.813 6.349 0.412 1.00 96.50 89 TYR A N 1
ATOM 727 C CA . TYR A 1 89 ? -2.249 6.130 0.470 1.00 96.50 89 TYR A CA 1
ATOM 728 C C . TYR A 1 89 ? -2.658 5.167 1.598 1.00 96.50 89 TYR A C 1
ATOM 730 O O . TYR A 1 89 ? -3.513 5.511 2.413 1.00 96.50 89 TYR A O 1
ATOM 738 N N . SER A 1 90 ? -1.973 4.026 1.751 1.00 95.81 90 SER A N 1
ATOM 739 C CA . SER A 1 90 ? -2.244 3.058 2.828 1.00 95.81 90 SER A CA 1
ATOM 740 C C . SER A 1 90 ? -2.107 3.672 4.219 1.00 95.81 90 SER A C 1
ATOM 742 O O . SER A 1 90 ? -2.926 3.427 5.104 1.00 95.81 90 SER A O 1
ATOM 744 N N . LYS A 1 91 ? -1.098 4.531 4.412 1.00 94.75 91 LYS A N 1
ATOM 745 C CA . LYS A 1 91 ? -0.888 5.258 5.671 1.00 94.75 91 LYS A CA 1
ATOM 746 C C . LYS A 1 91 ? -2.053 6.199 5.967 1.00 94.75 91 LYS A C 1
ATOM 748 O O . LYS A 1 91 ? -2.521 6.244 7.106 1.00 94.75 91 LYS A O 1
ATOM 753 N N . THR A 1 92 ? -2.500 6.949 4.962 1.00 94.25 92 THR A N 1
ATOM 754 C CA . THR A 1 92 ? -3.643 7.859 5.088 1.00 94.25 92 THR A CA 1
ATOM 755 C C . THR A 1 92 ? -4.910 7.085 5.428 1.00 94.25 92 THR A C 1
ATOM 757 O O . THR A 1 92 ? -5.579 7.435 6.397 1.00 94.25 92 THR A O 1
ATOM 760 N N . ARG A 1 93 ? -5.176 5.969 4.741 1.00 93.31 93 ARG A N 1
ATOM 761 C CA . ARG A 1 93 ? -6.368 5.152 4.986 1.00 93.31 93 ARG A CA 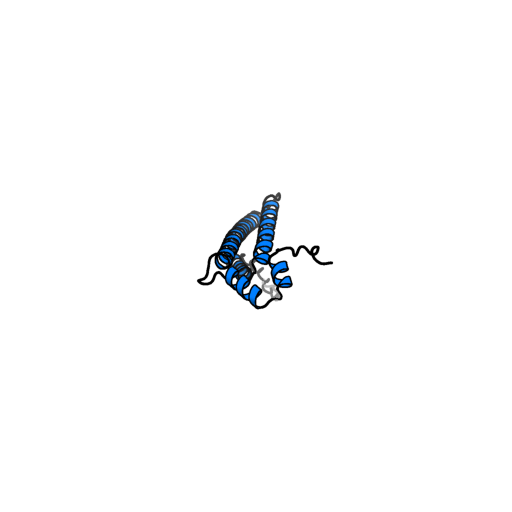1
ATOM 762 C C . ARG A 1 93 ? -6.399 4.551 6.392 1.00 93.31 93 ARG A C 1
ATOM 764 O O . ARG A 1 93 ? -7.403 4.670 7.088 1.00 93.31 93 ARG A O 1
ATOM 771 N N . ILE A 1 94 ? -5.279 3.999 6.868 1.00 92.56 94 ILE A N 1
ATOM 772 C CA . ILE A 1 94 ? -5.156 3.510 8.255 1.00 92.56 94 ILE A CA 1
ATOM 773 C C . ILE A 1 94 ? -5.431 4.639 9.258 1.00 92.56 94 ILE A C 1
ATOM 775 O O . ILE A 1 94 ? -6.127 4.434 10.253 1.00 92.56 94 ILE A O 1
ATOM 779 N N . ARG A 1 95 ? -4.895 5.842 9.009 1.00 89.81 95 ARG A N 1
ATOM 780 C CA . ARG A 1 95 ? -5.130 7.010 9.869 1.00 89.81 95 ARG A CA 1
ATOM 781 C C . ARG A 1 95 ? -6.606 7.402 9.895 1.00 89.81 95 ARG A C 1
ATOM 783 O O . ARG A 1 95 ? -7.109 7.725 10.965 1.00 89.81 95 ARG A O 1
ATOM 790 N N . GLU A 1 96 ? -7.279 7.399 8.751 1.00 88.62 96 GLU A N 1
ATOM 791 C CA . GLU A 1 96 ? -8.700 7.740 8.645 1.00 88.62 96 GLU A CA 1
ATOM 792 C C . GLU A 1 96 ? -9.585 6.741 9.382 1.00 88.62 96 GLU A C 1
ATOM 794 O O . GLU A 1 96 ? -10.425 7.163 10.173 1.00 88.62 96 GLU A O 1
ATOM 799 N N . ILE A 1 97 ? -9.343 5.440 9.199 1.00 86.19 97 ILE A N 1
ATOM 800 C CA . ILE A 1 97 ? -10.063 4.383 9.920 1.00 86.19 97 ILE A CA 1
ATOM 801 C C . ILE A 1 97 ? -9.858 4.551 11.427 1.00 86.19 97 ILE A C 1
ATOM 803 O O . ILE A 1 97 ? -10.828 4.619 12.174 1.00 86.19 97 ILE A O 1
ATOM 807 N N . ASN A 1 98 ? -8.612 4.713 11.885 1.00 84.44 98 ASN A N 1
ATOM 808 C CA . ASN A 1 98 ? -8.337 4.959 13.303 1.00 84.44 98 ASN A CA 1
ATOM 809 C C . ASN A 1 98 ? -9.037 6.226 13.810 1.00 84.44 98 ASN A C 1
ATOM 811 O O . ASN A 1 98 ? -9.606 6.225 14.896 1.00 84.44 98 ASN A O 1
ATOM 815 N N . LYS A 1 99 ? -9.030 7.314 13.033 1.00 82.00 99 LYS A N 1
ATOM 816 C CA . LYS A 1 99 ? -9.728 8.546 13.411 1.00 82.00 99 LYS A CA 1
ATOM 817 C C . LYS A 1 99 ? -11.232 8.309 13.551 1.00 82.00 99 LYS A C 1
ATOM 819 O O . LYS A 1 99 ? -11.815 8.847 14.481 1.00 82.00 99 LYS A O 1
ATOM 824 N N . GLN A 1 100 ? -11.854 7.531 12.668 1.00 76.12 100 GLN A N 1
ATOM 825 C CA . GLN A 1 100 ? -13.276 7.191 12.769 1.00 76.12 100 GLN A CA 1
ATOM 826 C C . GLN A 1 100 ? -13.563 6.341 14.011 1.00 76.12 100 GLN A C 1
ATOM 828 O O . GLN A 1 100 ? -14.435 6.699 14.797 1.00 76.12 100 GLN A O 1
ATOM 833 N N . VAL A 1 101 ? -12.764 5.295 14.237 1.00 71.06 101 VAL A N 1
ATOM 834 C CA . VAL A 1 101 ? -12.921 4.373 15.372 1.00 71.06 101 VAL A CA 1
ATOM 835 C C . VAL A 1 101 ? -12.726 5.073 16.721 1.00 71.06 101 VAL A C 1
ATOM 837 O O . VAL A 1 101 ? -13.509 4.845 17.638 1.00 71.06 101 VAL A O 1
ATOM 840 N N . TYR A 1 102 ? -11.697 5.918 16.851 1.00 66.19 102 TYR A N 1
ATOM 841 C CA . TYR A 1 102 ? -11.294 6.502 18.138 1.00 66.19 102 TYR A CA 1
ATOM 842 C C . TYR A 1 102 ? -11.771 7.942 18.366 1.00 66.19 102 TYR A C 1
ATOM 844 O O . TYR A 1 102 ? -11.834 8.387 19.511 1.00 66.19 102 TYR A O 1
ATOM 852 N N . CYS A 1 103 ? -12.036 8.710 17.305 1.00 63.44 103 CYS A N 1
ATOM 853 C CA . CYS A 1 103 ? -12.240 10.162 17.401 1.00 63.44 103 CYS A CA 1
ATOM 854 C C . CYS A 1 103 ? -13.425 10.691 16.578 1.00 63.44 103 CYS A C 1
ATOM 856 O O . CYS A 1 103 ? -13.616 11.905 16.524 1.00 63.44 103 CYS A O 1
ATOM 858 N N . GLY A 1 104 ? -14.167 9.839 15.867 1.00 47.84 104 GLY A N 1
ATOM 859 C CA . GLY A 1 104 ? -14.917 10.282 14.696 1.00 47.84 104 GLY A CA 1
ATOM 860 C C . GLY A 1 104 ? -16.307 9.691 14.577 1.00 47.84 104 GLY A C 1
ATOM 861 O O . GLY A 1 104 ? -16.582 9.027 13.589 1.00 47.84 104 GLY A O 1
ATOM 862 N N . THR A 1 105 ? -17.177 9.970 15.545 1.00 50.31 105 THR A N 1
ATOM 863 C CA . THR A 1 105 ? -18.631 10.172 15.372 1.00 50.31 105 THR A CA 1
ATOM 864 C C . THR A 1 105 ? -19.201 10.759 16.673 1.00 50.31 105 THR A C 1
ATOM 866 O O . THR A 1 105 ? -18.551 10.700 17.716 1.00 50.31 105 THR A O 1
ATOM 869 N N . THR A 1 106 ? -20.401 11.353 16.623 1.00 54.31 106 THR A N 1
ATOM 870 C CA . THR A 1 106 ? -21.175 11.836 17.795 1.00 54.31 106 THR A CA 1
ATOM 871 C C . THR A 1 106 ? -21.342 10.781 18.893 1.00 54.31 106 THR A C 1
ATOM 873 O O . THR A 1 106 ? -21.566 11.123 20.049 1.00 54.31 106 THR A O 1
ATOM 876 N N . THR A 1 107 ? -21.163 9.513 18.534 1.00 55.31 107 THR A N 1
ATOM 877 C CA . THR A 1 107 ? -21.062 8.366 19.427 1.00 55.31 107 THR A CA 1
ATOM 878 C C . THR A 1 107 ? -19.722 7.712 19.136 1.00 55.31 107 THR A C 1
ATOM 880 O O . THR A 1 107 ? -19.540 7.130 18.073 1.00 55.31 107 THR A O 1
ATOM 883 N N . ASN A 1 108 ? -18.750 7.850 20.033 1.00 66.56 108 ASN A N 1
ATOM 884 C CA . ASN A 1 108 ? -17.448 7.208 19.883 1.00 66.56 108 ASN A CA 1
ATOM 885 C C . ASN A 1 108 ? -17.680 5.693 19.720 1.00 66.56 108 ASN A C 1
ATOM 887 O O . ASN A 1 108 ? -18.091 5.041 20.674 1.00 66.56 108 ASN A O 1
ATOM 891 N N . GLN A 1 109 ? -17.511 5.148 18.511 1.00 65.62 109 GLN A N 1
ATOM 892 C CA . GLN A 1 109 ? -17.924 3.775 18.183 1.00 65.62 109 GLN A CA 1
ATOM 893 C C . GLN A 1 109 ? -17.246 2.741 19.078 1.00 65.62 109 GLN A C 1
ATOM 895 O O . GLN A 1 109 ? -17.846 1.719 19.385 1.00 65.62 109 GLN A O 1
ATOM 900 N N . ALA A 1 110 ? -16.031 3.027 19.551 1.00 66.19 110 ALA A N 1
ATOM 901 C CA . ALA A 1 110 ? -15.372 2.218 20.565 1.00 66.19 110 ALA A CA 1
ATOM 902 C C . ALA A 1 110 ? -16.119 2.245 21.913 1.00 66.19 110 ALA A C 1
ATOM 904 O O . ALA A 1 110 ? -16.294 1.202 22.530 1.00 66.19 110 ALA A O 1
ATOM 905 N N . ILE A 1 111 ? -16.601 3.411 22.355 1.00 69.56 111 ILE A N 1
ATOM 906 C CA . ILE A 1 111 ? -17.422 3.542 23.572 1.00 69.56 111 ILE A CA 1
ATOM 907 C C . ILE A 1 111 ? -18.764 2.836 23.384 1.00 69.56 111 ILE A C 1
ATOM 909 O O . ILE A 1 111 ? -19.200 2.120 24.277 1.00 69.56 111 ILE A O 1
ATOM 913 N N . GLU A 1 112 ? -19.398 2.998 22.224 1.00 74.12 112 GLU A N 1
ATOM 914 C CA . GLU A 1 112 ? -20.687 2.370 21.932 1.00 74.12 112 GLU A CA 1
ATOM 915 C C . GLU A 1 112 ? -20.565 0.847 21.819 1.00 74.12 112 GLU A C 1
ATOM 917 O O . GLU A 1 112 ? -21.383 0.119 22.372 1.00 74.12 112 GLU A O 1
ATOM 922 N N . PHE A 1 113 ? -19.496 0.354 21.190 1.00 75.94 113 PHE A N 1
ATOM 923 C CA . PHE A 1 113 ? -19.157 -1.065 21.184 1.00 75.94 113 PHE A CA 1
ATOM 924 C C . PHE A 1 113 ? -18.962 -1.589 22.607 1.00 75.94 113 PHE A C 1
ATOM 926 O O . PHE A 1 113 ? -19.549 -2.605 22.958 1.00 75.94 113 PHE A O 1
ATOM 933 N N . VAL A 1 114 ? -18.185 -0.889 23.442 1.00 77.12 114 VAL A N 1
ATOM 934 C CA . VAL A 1 114 ? -17.967 -1.267 24.847 1.00 77.12 114 VAL A CA 1
ATOM 935 C C . VAL A 1 114 ? -19.284 -1.267 25.630 1.00 77.12 114 VAL A C 1
ATOM 937 O O . VAL A 1 114 ? -19.533 -2.203 26.387 1.00 77.12 114 VAL A O 1
ATOM 940 N N . ARG A 1 115 ? -20.152 -0.271 25.418 1.00 81.62 115 ARG A N 1
ATOM 941 C CA . ARG A 1 115 ? -21.476 -0.174 26.047 1.00 81.62 115 ARG A CA 1
ATOM 942 C C . ARG A 1 115 ? -22.363 -1.361 25.664 1.00 81.62 115 ARG A C 1
ATOM 944 O O . ARG A 1 115 ? -22.843 -2.066 26.543 1.00 81.62 115 ARG A O 1
ATOM 951 N N . ILE A 1 116 ? -22.526 -1.620 24.367 1.00 83.56 116 ILE A N 1
ATOM 952 C CA . ILE A 1 116 ? -23.346 -2.729 23.858 1.00 83.56 116 ILE A CA 1
ATOM 953 C C . ILE A 1 116 ? -22.761 -4.078 24.290 1.00 83.56 116 ILE A C 1
ATOM 955 O O . ILE A 1 116 ? -23.495 -4.965 24.712 1.00 83.56 116 ILE A O 1
ATOM 959 N N . ALA A 1 117 ? -21.439 -4.243 24.234 1.00 81.69 117 ALA A N 1
ATOM 960 C CA . ALA A 1 117 ? -20.778 -5.462 24.682 1.00 81.69 117 ALA A CA 1
ATOM 961 C C . ALA A 1 117 ? -21.024 -5.724 26.177 1.00 81.69 117 ALA A C 1
ATOM 963 O O . ALA A 1 117 ? -21.272 -6.868 26.546 1.00 81.69 117 ALA A O 1
ATOM 964 N N . ALA A 1 118 ? -21.016 -4.686 27.019 1.00 81.12 118 ALA A N 1
ATOM 965 C CA . ALA A 1 118 ? -21.350 -4.804 28.438 1.00 81.12 118 ALA A CA 1
ATOM 966 C C . ALA A 1 118 ? -22.830 -5.156 28.687 1.00 81.12 118 ALA A C 1
ATOM 968 O O . ALA A 1 118 ? -23.137 -5.799 29.688 1.00 81.12 118 ALA A O 1
ATOM 969 N N . GLU A 1 119 ? -23.736 -4.739 27.798 1.00 85.00 119 GLU A N 1
ATOM 970 C CA . GLU A 1 119 ? -25.181 -5.006 27.892 1.00 85.00 119 GLU A CA 1
ATOM 971 C C . GLU A 1 119 ? -25.570 -6.404 27.383 1.00 85.00 119 GLU A C 1
ATOM 973 O O . GLU A 1 119 ? -26.513 -7.003 27.898 1.00 85.00 119 GLU A O 1
ATOM 978 N N . VAL A 1 120 ? -24.868 -6.926 26.372 1.00 87.38 120 VAL A N 1
ATOM 979 C CA . VAL A 1 120 ? -25.265 -8.149 25.650 1.00 87.38 120 VAL A CA 1
ATOM 980 C C . VAL A 1 120 ? -24.455 -9.377 26.067 1.00 87.38 120 VAL A C 1
ATOM 982 O O . VAL A 1 120 ? -24.973 -10.495 26.037 1.00 87.38 120 VAL A O 1
ATOM 985 N N . LEU A 1 121 ? -23.180 -9.212 26.428 1.00 82.19 121 LEU A N 1
ATOM 986 C CA . LEU A 1 121 ? -22.308 -10.346 26.727 1.00 82.19 121 LEU A CA 1
ATOM 987 C C . LEU A 1 121 ? -22.382 -10.737 28.210 1.00 82.19 121 LEU A C 1
ATOM 989 O O . LEU A 1 121 ? -22.437 -9.866 29.080 1.00 82.19 121 LEU A O 1
ATOM 993 N N . PRO A 1 122 ? -22.293 -12.041 28.537 1.00 86.94 122 PRO A N 1
ATOM 994 C CA . PRO A 1 122 ? -22.054 -12.476 29.906 1.00 86.94 122 PRO A CA 1
ATOM 995 C C . PRO A 1 122 ? -20.814 -11.787 30.488 1.00 86.94 122 PRO A C 1
ATOM 997 O O . PRO A 1 122 ? -19.796 -11.644 29.806 1.00 86.94 122 PRO A O 1
ATOM 1000 N N . HIS A 1 123 ? -20.882 -11.406 31.766 1.00 77.62 123 HIS A N 1
ATOM 1001 C CA . HIS A 1 123 ? -19.854 -10.596 32.429 1.00 77.62 123 HIS A CA 1
ATOM 1002 C C . HIS A 1 123 ? -18.427 -11.140 32.243 1.00 77.62 123 HIS A C 1
ATOM 1004 O O . HIS A 1 123 ? -17.504 -10.376 31.969 1.00 77.62 123 HIS A O 1
ATOM 1010 N N . ASN A 1 124 ? -18.260 -12.464 32.314 1.00 78.88 124 ASN A N 1
ATOM 1011 C CA . ASN A 1 124 ? -16.962 -13.120 32.149 1.00 78.88 124 ASN A CA 1
ATOM 1012 C C . ASN A 1 124 ? -16.398 -12.950 30.729 1.00 78.88 124 ASN A C 1
ATOM 1014 O O . ASN A 1 124 ? -15.229 -12.617 30.565 1.00 78.88 124 ASN A O 1
ATOM 1018 N N . THR A 1 125 ? -17.238 -13.113 29.704 1.00 76.38 125 THR A N 1
ATOM 1019 C CA . THR A 1 125 ? -16.853 -12.946 28.294 1.00 76.38 125 THR A CA 1
ATOM 1020 C C . THR A 1 125 ? -16.482 -11.497 27.991 1.00 76.38 125 THR A C 1
ATOM 1022 O O . THR A 1 125 ? -15.503 -11.232 27.298 1.00 76.38 125 THR A O 1
ATOM 1025 N N . TYR A 1 126 ? -17.229 -10.546 28.552 1.00 76.38 126 TYR A N 1
ATOM 1026 C CA . TYR A 1 126 ? -16.904 -9.128 28.438 1.00 76.38 126 TYR A CA 1
ATOM 1027 C C . TYR A 1 126 ? -15.552 -8.790 29.095 1.00 76.38 126 TYR A C 1
ATOM 1029 O O . TYR A 1 126 ? -14.737 -8.089 28.496 1.00 76.38 126 TYR A O 1
ATOM 1037 N N . GLN A 1 127 ? -15.272 -9.313 30.295 1.00 73.25 127 GLN A N 1
AT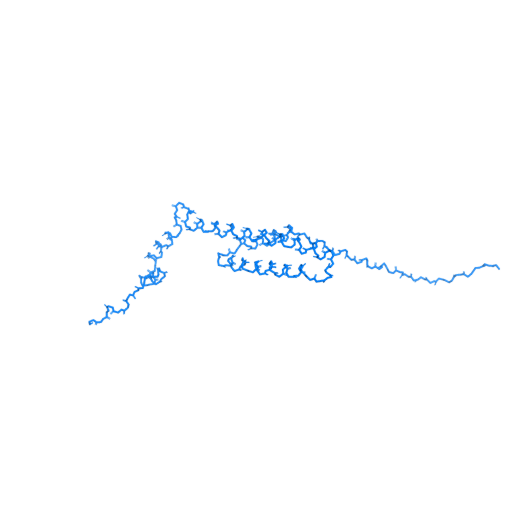OM 1038 C CA . GLN A 1 127 ? -13.994 -9.090 30.982 1.00 73.25 127 GLN A CA 1
ATOM 1039 C C . GLN A 1 127 ? -12.793 -9.683 30.228 1.00 73.25 127 GLN A C 1
ATOM 1041 O O . GLN A 1 127 ? -11.773 -9.000 30.102 1.00 73.25 127 GLN A O 1
ATOM 1046 N N . GLU A 1 128 ? -12.928 -10.892 29.671 1.00 73.62 128 GLU A N 1
ATOM 1047 C CA . GLU A 1 128 ? -11.893 -11.532 28.842 1.00 73.62 128 GLU A CA 1
ATOM 1048 C C . GLU A 1 128 ? -11.572 -10.706 27.585 1.00 73.62 128 GLU A C 1
ATOM 1050 O O . GLU A 1 128 ? -10.403 -10.422 27.320 1.00 73.62 128 GLU A O 1
ATOM 1055 N N . ILE A 1 129 ? -12.591 -10.242 26.850 1.00 71.44 129 ILE A N 1
ATOM 1056 C CA . ILE A 1 129 ? -12.415 -9.394 25.654 1.00 71.44 129 ILE A CA 1
ATOM 1057 C C . ILE A 1 129 ? -11.729 -8.067 26.005 1.00 71.44 129 ILE A C 1
ATOM 1059 O O . ILE A 1 129 ? -10.896 -7.572 25.245 1.00 71.44 129 ILE A O 1
ATOM 1063 N N . MET A 1 130 ? -12.054 -7.497 27.166 1.00 73.00 130 MET A N 1
ATOM 1064 C CA . MET A 1 130 ? -11.477 -6.237 27.637 1.00 73.00 130 MET A CA 1
ATOM 1065 C C . MET A 1 130 ? -10.091 -6.399 28.285 1.00 73.00 130 MET A C 1
ATOM 1067 O O . MET A 1 130 ? -9.529 -5.411 28.759 1.00 73.00 130 MET A O 1
ATOM 1071 N N . GLY A 1 131 ? -9.535 -7.616 28.331 1.00 64.00 131 GLY A N 1
ATOM 1072 C CA . GLY A 1 131 ? -8.221 -7.891 28.919 1.00 64.00 131 GLY A CA 1
ATOM 1073 C C . GLY A 1 131 ? -8.169 -7.716 30.439 1.00 64.00 131 GLY A C 1
ATOM 1074 O O . GLY A 1 131 ? -7.086 -7.577 31.008 1.00 64.00 131 GLY A O 1
ATOM 1075 N N . ARG A 1 132 ? -9.326 -7.705 31.116 1.00 62.12 132 ARG A N 1
ATOM 1076 C CA . ARG A 1 132 ? -9.390 -7.726 32.579 1.00 62.12 132 ARG A CA 1
ATOM 1077 C C . ARG A 1 132 ? -9.338 -9.181 33.013 1.00 62.12 132 ARG A C 1
ATOM 1079 O O . ARG A 1 132 ? -10.334 -9.891 32.946 1.00 62.12 132 ARG A O 1
ATOM 1086 N N . VAL A 1 133 ? -8.149 -9.622 33.410 1.00 51.88 133 VAL A N 1
ATOM 1087 C CA . VAL A 1 133 ? -7.925 -10.956 33.968 1.00 51.88 133 VAL A CA 1
ATOM 1088 C C . VAL A 1 133 ? -8.874 -11.146 35.151 1.00 51.88 133 VAL A C 1
ATOM 1090 O O . VAL A 1 133 ? -8.782 -10.435 36.150 1.00 51.88 133 VAL A O 1
ATOM 1093 N N . ILE A 1 134 ? -9.795 -12.104 35.033 1.00 52.69 134 ILE A N 1
ATOM 1094 C CA . ILE A 1 134 ? -10.430 -12.710 36.200 1.00 52.69 134 ILE A CA 1
ATOM 1095 C C . ILE A 1 134 ? -9.286 -13.422 36.909 1.00 52.69 134 ILE A C 1
ATOM 1097 O O . ILE A 1 134 ? -8.799 -14.432 36.397 1.00 52.69 134 ILE A O 1
ATOM 1101 N N . ASN A 1 135 ? -8.816 -12.892 38.038 1.00 47.06 135 ASN A N 1
ATOM 1102 C CA . ASN A 1 135 ? -8.022 -13.692 38.963 1.00 47.06 135 ASN A CA 1
ATOM 1103 C C . ASN A 1 135 ? -8.897 -14.897 39.329 1.00 47.06 135 ASN A C 1
ATOM 1105 O O . ASN A 1 135 ? -9.831 -14.788 40.119 1.00 47.06 135 ASN A O 1
ATOM 1109 N N . ARG A 1 136 ? -8.653 -16.027 38.663 1.00 47.22 136 ARG A N 1
ATOM 1110 C CA . ARG A 1 136 ? -9.393 -17.285 38.813 1.00 47.22 136 ARG A CA 1
ATOM 1111 C C . ARG A 1 136 ? -9.011 -18.039 40.096 1.00 47.22 136 ARG A C 1
ATOM 1113 O O . ARG A 1 136 ? -9.319 -19.219 40.182 1.00 47.22 136 ARG A O 1
ATOM 1120 N N . ASP A 1 137 ? -8.419 -17.361 41.082 1.00 46.47 137 ASP A N 1
ATOM 1121 C CA . ASP A 1 137 ? -7.896 -17.989 42.304 1.00 46.47 137 ASP A CA 1
ATOM 1122 C C . ASP A 1 137 ? -8.649 -17.627 43.599 1.00 46.47 137 ASP A C 1
ATOM 1124 O O . ASP A 1 137 ? -8.382 -18.239 44.625 1.00 46.47 137 ASP A O 1
ATOM 1128 N N . ASP A 1 138 ? -9.655 -16.743 43.585 1.00 47.34 138 ASP A N 1
ATOM 1129 C CA . ASP A 1 138 ? -10.369 -16.351 44.822 1.00 47.34 138 ASP A CA 1
ATOM 1130 C C . ASP A 1 138 ? -11.721 -17.063 45.031 1.00 47.34 138 ASP A C 1
ATOM 1132 O O . ASP A 1 138 ? -12.662 -16.484 45.579 1.00 47.34 138 ASP A O 1
ATOM 1136 N N . ARG A 1 139 ? -11.863 -18.322 44.594 1.00 46.44 139 ARG A N 1
ATOM 1137 C CA . ARG A 1 139 ? -13.005 -19.166 44.998 1.00 46.44 139 ARG A CA 1
ATOM 1138 C C . ARG A 1 139 ? -12.619 -20.631 45.169 1.00 46.44 139 ARG A C 1
ATOM 1140 O O . ARG A 1 139 ? -12.745 -21.400 44.223 1.00 46.44 139 ARG A O 1
ATOM 1147 N N . THR A 1 140 ? -12.268 -20.980 46.403 1.00 39.31 140 THR A N 1
ATOM 1148 C CA . THR A 1 140 ? -12.804 -22.139 47.142 1.00 39.31 140 THR A CA 1
ATOM 1149 C C . THR A 1 140 ? -12.477 -21.946 48.623 1.00 39.31 140 THR A C 1
ATOM 1151 O O . THR A 1 140 ? -11.376 -22.280 49.055 1.00 39.31 140 THR A O 1
ATOM 1154 N N . ASP A 1 141 ? -13.438 -21.369 49.349 1.00 39.88 141 ASP A N 1
ATOM 1155 C CA . ASP A 1 141 ? -13.858 -21.912 50.648 1.00 39.88 141 ASP A CA 1
ATOM 1156 C C . ASP A 1 141 ? -14.788 -23.110 50.380 1.00 39.88 141 ASP A C 1
ATOM 1158 O O . ASP A 1 141 ? -15.552 -23.034 49.381 1.00 39.88 141 ASP A O 1
#

=== Feature glossary ===
A reading guide for the features in this record.

Start from the sequence.

  · Sequence gives the chain of amino acids in standard one-letter code (A=alanine, C=cysteine, …, Y=tyrosine), read N→C. It is the only feature that is directly encoded by the gene; all structural features are derived from the folded form of this sequence.

Fold it, and you get atomic coordinates and the backbone conformation that goes with them.

  · Structure coordinates are given as an mmCIF _atom_site loop: one row per atom with element, residue name, chain id, sequence number, and x/y/z position in Å. Only the four main-chain atoms per residue are included here; side chains are omitted to keep the record compact.

  · Backbone dihedral angles. Every residue except chain termini has a φ (preceding-C → N → Cα → C) and a ψ (N → Cα → C → next-N). They are reported in degrees following the IUPAC sign convention. Secondary structure is essentially a statement about which (φ, ψ) basin each residue occupies.

  · Eight-state secondary structure (DSSP): H is the canonical α-helix, G the tighter 3₁₀-helix, I th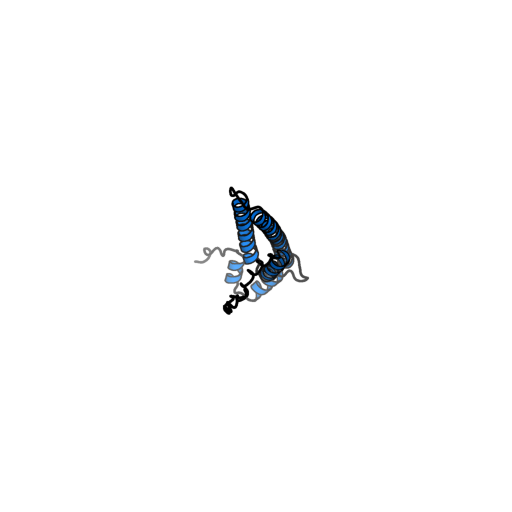e wider π-helix; E/B are β-structure, T and S are turns and bends, and '-' is everything else. DSSP derives these from the pattern of main-chain N–H···O=C hydrogen bonds, not from the sequence.

  · SS3 is a coarse helix/strand/coil call (letters a/b/c) made by the P-SEA algorithm from inter-Cα distances and dihedrals. It is less detailed than DSSP but needs only Cα positions.

Summarize the fold with a handful of shape descriptors and a per-residue structural alphabet.

  · Radius of gyration (Rg) is the root-mean-square distance of Cα atoms from their centroid — a single number for overall size and compactness. A globular domain of N residues has Rg ≈ 2.2·N^0.38 Å; an extended or disordered chain has a much larger Rg. The Cα contact count is the number of residue pairs whose Cα atoms are within 8 Å and are more than four positions apart in sequence — a standard proxy for tertiary packing density. The bounding box is the smallest axis-aligned box enclosing all Cα atoms.

  · 3Di is Foldseek's structural alphabet. Each residue is assigned one of twenty discrete states based on how its Cα sits relative to its spatial (not sequential) neighbors. Aligning 3Di strings finds structural homologs roughly as well as full 3D superposition, but orders of magnitude faster.

  · Solvent-accessible surface area (SASA) is the area in Å² traced out by the centre of a 1.4 Å probe sphere (a water molecule) rolled over the protein's van der Waals surface (Shrake–Rupley / Lee–Richards construction). Buried residues have near-zero SASA; fully exposed residues can exceed 200 Å². The total SASA scales roughly with the number of surface residues.

Ask how reliable the model is.

  · For AlphaFold models, the B-factor field carries pLDDT — the model's own estimate of local accuracy on a 0–100 scale. Regions with pLDDT<50 should be treated as essentially unmodeled; they often correspond to intrinsically disordered segments.

  · For experimental (PDB) structures, the B-factor (temperature factor) quantifies the positional spread of each atom in the crystal — a combination of thermal vibration and static disorder — in units of Å². High B-factors mark flexible loops or poorly resolved regions; low B-factors mark the rigid, well-ordered core.

  · Predicted Aligned Error (PAE) is an AlphaFold confidence matrix: entry (i, j) is the expected error in the position of residue j, in ångströms, when the prediction is superimposed on the true structure at residue i. Low PAE within a block of residues means that block is internally rigid and well-predicted; high PAE between two blocks means their relative placement is uncertain even if each block individually is confident.

Place it in context: what it resembles, what it is annotated as, and how it looks.

  · Structural nearest neighbors (via Foldseek easy-search vs the PDB). Reported per hit: target PDB id, E-value, and alignment TM-score. A TM-score above ~0.5 is the conventional threshold for 'same fold'.

  · Functional annotations link the protein to curated databases. InterPro entries identify conserved domains and families by matching the sequence against member-database signatures (Pfam, PROSITE, CDD, …). Gene Ontology (GO) terms describe molecular function, biological process, and cellular component in a controlled vocabulary. CATH places the structure in a hierarchical fold classification (Class/Architecture/Topology/Homologous-superfamily). The organism is the source species.

  · The contact map is a binary N×N matrix image: pixel (i, j) is dark where Cα_i and Cα_j are within 8 Å and |i−j|>4. Because the |i−j|>4 filter removes local helical contacts, off-diagonal stripes parallel to the main diagonal indicate parallel β-sheets; stripes perpendicular to it indicate antiparallel β-sheets. The Ramachandran plot scatters every residue's (φ, ψ) pair against the sterically allowed regions. The PAE heatmap renders the predicted-aligned-error matrix.

  · Six rendered views show the 3D structure from the faces of a cube — i.e. along ±x, ±y, ±z. Rendering representation is drawn randomly per protein from cartoon (secondary-structure ribbons), sticks (backbone bonds), or molecular surface; coloring is either N→C rainbow (blue at the N-terminus through red at the C-terminus) or one color per chain.